Protein AF-A0A1V5UED2-F1 (afdb_monomer_lite)

Radius of gyration: 15.71 Å; chains: 1; bounding box: 35×18×48 Å

Secondary structure (DSSP, 8-state):
--TTEEEEEEEEEEEPPPTTS-HHHHHHHTTSB--SSSPHHHHHHHHHHHHBTTTBS-GGGEEEEEEEEEE-SS-EEEEEEEEEE-

Sequence (86 aa):
MPTGLKIALSVVFRLCPASSLSKKKKNALYGSEHNKKPDLDNLLKMIIDRMSGVFYKDDNVIYEIHARKEYAEVPGIEITLEYKKE

pLDDT: mean 87.67, std 9.16, range [48.03, 96.0]

Foldseek 3Di:
DDDAKAKAKEKEWAAADDPPDDPVVRVVQAPHFDPDDDDFVVVVVVVLVVCDVPVHPDSVNYPHYHTGYGYHPDGDMDMDIDIDHD

Structure (mmCIF, N/CA/C/O backbone):
data_AF-A0A1V5UED2-F1
#
_entry.id   AF-A0A1V5UED2-F1
#
loop_
_atom_site.group_PDB
_atom_site.id
_atom_site.type_symbol
_atom_site.label_atom_id
_atom_site.label_alt_id
_atom_site.label_comp_id
_atom_site.label_asym_id
_atom_site.label_entity_id
_atom_site.label_seq_id
_atom_site.pdbx_PDB_ins_code
_atom_site.Cartn_x
_atom_site.Cartn_y
_atom_site.Cartn_z
_atom_site.occupancy
_atom_site.B_iso_or_equiv
_atom_site.auth_seq_id
_atom_site.auth_comp_id
_atom_site.auth_asym_id
_atom_site.auth_atom_id
_atom_site.pdbx_PDB_model_num
ATOM 1 N N . MET A 1 1 ? -19.221 -4.535 16.210 1.00 52.62 1 MET A N 1
ATOM 2 C CA . MET A 1 1 ? -17.865 -4.235 15.703 1.00 52.62 1 MET A CA 1
ATOM 3 C C . MET A 1 1 ? -17.004 -3.960 16.923 1.00 52.62 1 MET A C 1
ATOM 5 O O . MET A 1 1 ? -17.438 -3.135 17.720 1.00 52.62 1 MET A O 1
ATOM 9 N N . PRO A 1 2 ? -15.902 -4.689 17.151 1.00 48.03 2 PRO A N 1
ATOM 10 C CA . PRO A 1 2 ? -15.076 -4.487 18.338 1.00 48.03 2 PRO A CA 1
ATOM 11 C C . PRO A 1 2 ? -14.500 -3.065 18.339 1.00 48.03 2 PRO A C 1
ATOM 13 O O . PRO A 1 2 ? -13.761 -2.682 17.438 1.00 48.03 2 PRO A O 1
ATOM 16 N N . THR A 1 3 ? -14.891 -2.274 19.333 1.00 55.47 3 THR A N 1
ATOM 17 C CA . THR A 1 3 ? -14.293 -0.980 19.674 1.00 55.47 3 THR A CA 1
ATOM 18 C C . THR A 1 3 ? -12.910 -1.217 20.287 1.00 55.47 3 THR A C 1
ATOM 20 O O . THR A 1 3 ? -12.785 -2.073 21.159 1.00 55.47 3 THR A O 1
ATOM 23 N N . GLY A 1 4 ? -11.884 -0.492 19.820 1.00 64.50 4 GLY A N 1
ATOM 24 C CA . GLY A 1 4 ? -10.495 -0.614 20.304 1.00 64.50 4 GLY A CA 1
ATOM 25 C C . GLY A 1 4 ? -9.531 -1.393 19.396 1.00 64.50 4 GLY A C 1
ATOM 26 O O . GLY A 1 4 ? -8.460 -1.792 19.838 1.00 64.50 4 GLY A O 1
ATOM 27 N N . LEU A 1 5 ? -9.893 -1.639 18.134 1.00 77.50 5 LEU A N 1
ATOM 28 C CA . LEU A 1 5 ? -8.999 -2.279 17.167 1.00 77.50 5 LEU A CA 1
ATOM 29 C C . LEU A 1 5 ? -8.057 -1.230 16.562 1.00 77.50 5 LEU A C 1
ATOM 31 O O . LEU A 1 5 ? -8.530 -0.247 15.997 1.00 77.50 5 LEU A O 1
ATOM 35 N N . LYS A 1 6 ? -6.744 -1.444 16.655 1.00 87.88 6 LYS A N 1
ATOM 36 C CA . LYS A 1 6 ? -5.734 -0.633 15.962 1.00 87.88 6 LYS A CA 1
ATOM 37 C C . LYS A 1 6 ? -5.270 -1.380 14.721 1.00 87.88 6 LYS A C 1
ATOM 39 O O . LYS A 1 6 ? -4.906 -2.550 14.816 1.00 87.88 6 LYS A O 1
ATOM 44 N N . ILE A 1 7 ? -5.282 -0.720 13.569 1.00 90.81 7 ILE A N 1
ATOM 45 C CA . ILE A 1 7 ? -4.869 -1.312 12.295 1.00 90.81 7 ILE A CA 1
ATOM 46 C C . ILE A 1 7 ? -3.565 -0.669 11.830 1.00 90.81 7 ILE A C 1
ATOM 48 O O . ILE A 1 7 ? -3.487 0.554 11.708 1.00 90.81 7 ILE A O 1
ATOM 52 N N . ALA A 1 8 ? -2.560 -1.497 11.551 1.00 93.25 8 ALA A N 1
ATOM 53 C CA . ALA A 1 8 ? -1.429 -1.102 10.722 1.00 93.25 8 ALA A CA 1
ATOM 54 C C . ALA A 1 8 ? -1.695 -1.554 9.283 1.00 93.25 8 ALA A C 1
ATOM 56 O O . ALA A 1 8 ? -2.016 -2.718 9.031 1.00 93.25 8 ALA A O 1
ATOM 57 N N . LEU A 1 9 ? -1.611 -0.611 8.351 1.00 93.62 9 LEU A N 1
ATOM 58 C CA . LEU A 1 9 ? -1.875 -0.825 6.936 1.00 93.62 9 LEU A CA 1
ATOM 59 C C . LEU A 1 9 ? -0.554 -0.821 6.168 1.00 93.62 9 LEU A C 1
ATOM 61 O O . LEU A 1 9 ? 0.146 0.186 6.148 1.00 93.62 9 LEU A O 1
ATOM 65 N N . SER A 1 10 ? -0.251 -1.910 5.469 1.00 95.94 10 SER A N 1
ATOM 66 C CA . SER A 1 10 ? 0.865 -1.968 4.525 1.00 95.94 10 SER A CA 1
ATOM 67 C C . SER A 1 10 ? 0.347 -2.147 3.103 1.00 95.94 10 SER A C 1
ATOM 69 O O . SER A 1 10 ? -0.439 -3.055 2.840 1.00 95.94 10 SER A O 1
ATOM 71 N N . VAL A 1 11 ? 0.780 -1.289 2.177 1.00 96.00 11 VAL A N 1
ATOM 72 C CA . VAL A 1 11 ? 0.362 -1.316 0.770 1.00 96.00 11 VAL A CA 1
ATOM 73 C C . VAL A 1 11 ? 1.574 -1.295 -0.152 1.00 96.00 11 VAL A C 1
ATOM 75 O O . VAL A 1 11 ? 2.403 -0.382 -0.102 1.00 96.00 11 VAL A O 1
ATOM 78 N N . VAL A 1 12 ? 1.650 -2.279 -1.047 1.00 95.88 12 VAL A N 1
ATOM 79 C CA . VAL A 1 12 ? 2.667 -2.344 -2.100 1.00 95.88 12 VAL A CA 1
ATOM 80 C C . VAL A 1 12 ? 1.986 -2.291 -3.460 1.00 95.88 12 VAL A C 1
ATOM 82 O O . VAL A 1 12 ? 1.267 -3.208 -3.859 1.00 95.88 12 VAL A O 1
ATOM 85 N N . PHE A 1 13 ? 2.230 -1.209 -4.196 1.00 95.25 13 PHE A N 1
ATOM 86 C CA . PHE A 1 13 ? 1.769 -1.054 -5.572 1.00 95.25 13 PHE A CA 1
ATOM 87 C C . PHE A 1 13 ? 2.825 -1.597 -6.534 1.00 95.25 13 PHE A C 1
ATOM 89 O O . PHE A 1 13 ? 3.911 -1.031 -6.667 1.00 95.25 13 PHE A O 1
ATOM 96 N N . ARG A 1 14 ? 2.492 -2.676 -7.238 1.00 94.81 14 ARG A N 1
ATOM 97 C CA . ARG A 1 14 ? 3.331 -3.307 -8.257 1.00 94.81 14 ARG A CA 1
ATOM 98 C C . ARG A 1 14 ? 2.929 -2.788 -9.632 1.00 94.81 14 ARG A C 1
ATOM 100 O O . ARG A 1 14 ? 1.826 -3.051 -10.109 1.00 94.81 14 ARG A O 1
ATOM 107 N N . LEU A 1 15 ? 3.816 -2.021 -10.261 1.00 92.25 15 LEU A N 1
ATOM 108 C CA . LEU A 1 15 ? 3.557 -1.333 -11.527 1.00 92.25 15 LEU A CA 1
ATOM 109 C C . LEU A 1 15 ? 4.478 -1.856 -12.628 1.00 92.25 15 LEU A C 1
ATOM 111 O O . LEU A 1 15 ? 5.681 -2.015 -12.433 1.00 92.25 15 LEU A O 1
ATOM 115 N N . CYS A 1 16 ? 3.937 -2.091 -13.822 1.00 90.69 16 CYS A N 1
ATOM 116 C CA . CYS A 1 16 ? 4.766 -2.537 -14.935 1.00 90.69 16 CYS A CA 1
ATOM 117 C C . CYS A 1 16 ? 5.602 -1.381 -15.507 1.00 90.69 16 CYS A C 1
ATOM 119 O O . CYS A 1 16 ? 5.073 -0.291 -15.752 1.00 90.69 16 CYS A O 1
ATOM 121 N N . PRO A 1 17 ? 6.894 -1.606 -15.806 1.00 88.06 17 PRO A N 1
ATOM 122 C CA . PRO A 1 17 ? 7.685 -0.650 -16.562 1.00 88.06 17 PRO A CA 1
ATOM 123 C C . PRO A 1 17 ? 7.105 -0.468 -17.971 1.00 88.06 17 PRO A C 1
ATOM 125 O O . PRO A 1 17 ? 6.525 -1.389 -18.552 1.00 88.06 17 PRO A O 1
ATOM 128 N N . ALA A 1 18 ? 7.293 0.727 -18.538 1.00 87.06 18 ALA A N 1
ATOM 129 C CA . ALA A 1 18 ? 6.725 1.098 -19.834 1.00 87.06 18 ALA A CA 1
ATOM 130 C C . ALA A 1 18 ? 7.014 0.046 -20.918 1.00 87.06 18 ALA A C 1
ATOM 132 O O . ALA A 1 18 ? 8.141 -0.444 -21.053 1.00 87.06 18 ALA A O 1
ATOM 133 N N . SER A 1 19 ? 5.997 -0.276 -21.720 1.00 82.94 19 SER A N 1
ATOM 134 C CA . SER A 1 19 ? 6.074 -1.313 -22.755 1.00 82.94 19 SER A CA 1
ATOM 135 C C . SER A 1 19 ? 7.183 -1.049 -23.778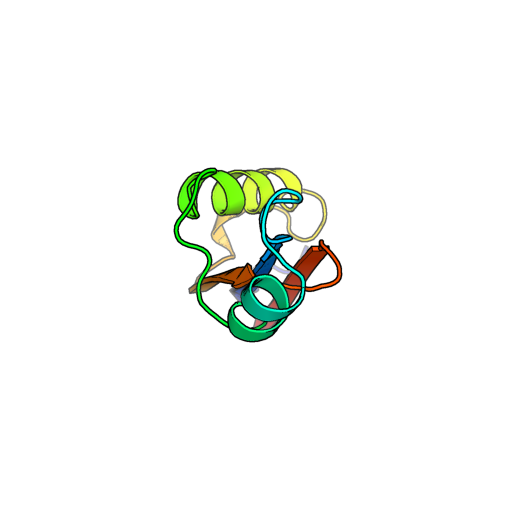 1.00 82.94 19 SER A C 1
ATOM 137 O O . SER A 1 19 ? 7.807 -2.008 -24.230 1.00 82.94 19 SER A O 1
ATOM 139 N N . SER A 1 20 ? 7.489 0.225 -24.039 1.00 86.06 20 SER A N 1
ATOM 140 C CA . SER A 1 20 ? 8.541 0.717 -24.938 1.00 86.06 20 SER A CA 1
ATOM 141 C C . SER A 1 20 ? 9.979 0.477 -24.460 1.00 86.06 20 SER A C 1
ATOM 143 O O . SER A 1 20 ? 10.917 0.625 -25.243 1.00 86.06 20 SER A O 1
ATOM 145 N N . LEU A 1 21 ? 10.196 0.102 -23.195 1.00 85.12 21 LEU A N 1
ATOM 146 C CA . LEU A 1 21 ? 11.531 -0.234 -22.702 1.00 85.12 21 LEU A CA 1
ATOM 147 C C . LEU A 1 21 ? 11.971 -1.617 -23.198 1.00 85.12 21 LEU A C 1
ATOM 149 O O . LEU A 1 21 ? 11.190 -2.571 -23.231 1.00 85.12 21 LEU A O 1
ATOM 153 N N . SER A 1 22 ? 13.257 -1.746 -23.531 1.00 89.12 22 SER A N 1
ATOM 154 C CA . SER A 1 22 ? 13.837 -3.036 -23.907 1.00 89.12 22 SER A CA 1
ATOM 155 C C . SER A 1 22 ? 13.795 -4.025 -22.739 1.00 89.12 22 SER A C 1
ATOM 157 O O . SER A 1 22 ? 13.843 -3.633 -21.571 1.00 89.12 22 SER A O 1
ATOM 159 N N . LYS A 1 23 ? 13.762 -5.327 -23.044 1.00 86.81 23 LYS A N 1
ATOM 160 C CA . LYS A 1 23 ? 13.689 -6.399 -22.035 1.00 86.81 23 LYS A CA 1
ATOM 161 C C . LYS A 1 23 ? 14.809 -6.299 -20.988 1.00 86.81 23 LYS A C 1
ATOM 163 O O . LYS A 1 23 ? 14.557 -6.429 -19.799 1.00 86.81 23 LYS A O 1
ATOM 168 N N . LYS A 1 24 ? 16.024 -5.937 -21.420 1.00 88.81 24 LYS A N 1
ATOM 169 C CA . LYS A 1 24 ? 17.177 -5.707 -20.533 1.00 88.81 24 LYS A CA 1
ATOM 170 C C . LYS A 1 24 ? 16.947 -4.553 -19.549 1.00 88.81 24 LYS A C 1
ATOM 172 O O . LYS A 1 24 ? 17.303 -4.674 -18.385 1.00 88.81 24 LYS A O 1
ATOM 177 N N . LYS A 1 25 ? 16.335 -3.451 -20.002 1.00 87.44 25 LYS A N 1
ATOM 178 C CA . LYS A 1 25 ? 16.002 -2.309 -19.136 1.00 87.44 25 LYS A CA 1
ATOM 179 C C . LYS A 1 25 ? 14.866 -2.643 -18.172 1.00 87.44 25 LYS A C 1
ATOM 181 O O . LYS A 1 25 ? 14.941 -2.2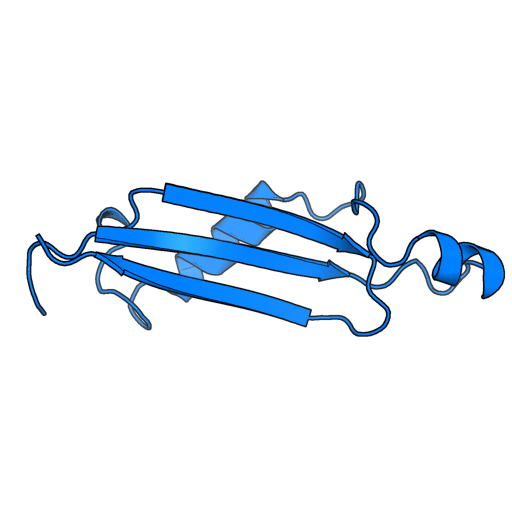45 -17.022 1.00 87.44 25 LYS A O 1
ATOM 186 N N . LYS A 1 26 ? 13.849 -3.390 -18.614 1.00 87.75 26 LYS A N 1
ATOM 187 C CA . LYS A 1 26 ? 12.748 -3.842 -17.744 1.00 87.75 26 LYS A CA 1
ATOM 188 C C . LYS A 1 26 ? 13.260 -4.727 -16.608 1.00 87.75 26 LYS A C 1
ATOM 190 O O . LYS A 1 26 ? 12.967 -4.441 -15.456 1.00 87.75 26 LYS A O 1
ATOM 195 N N . ASN A 1 27 ? 14.111 -5.702 -16.928 1.00 88.38 27 ASN A N 1
ATOM 196 C CA . ASN A 1 27 ? 14.701 -6.593 -15.928 1.00 88.38 27 ASN A CA 1
ATOM 197 C C . ASN A 1 27 ? 15.547 -5.854 -14.886 1.00 88.38 27 ASN A C 1
ATOM 199 O O . ASN A 1 27 ? 15.570 -6.261 -13.735 1.00 88.38 27 ASN A O 1
ATOM 203 N N . ALA A 1 28 ? 16.220 -4.769 -15.278 1.00 91.00 28 ALA A N 1
ATOM 204 C C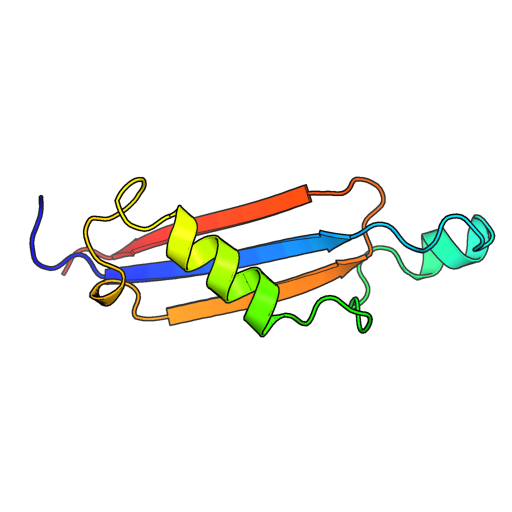A . ALA A 1 28 ? 16.995 -3.943 -14.353 1.00 91.00 28 ALA A CA 1
ATOM 205 C C . ALA A 1 28 ? 16.126 -3.051 -13.448 1.00 91.00 28 ALA A C 1
ATOM 207 O O . ALA A 1 28 ? 16.626 -2.538 -12.454 1.00 91.00 28 ALA A O 1
ATOM 208 N N . LEU A 1 29 ? 14.857 -2.831 -13.808 1.00 89.88 29 LEU A N 1
ATOM 209 C CA . LEU A 1 29 ? 13.919 -2.026 -13.025 1.00 89.88 29 LEU A CA 1
ATOM 210 C C . LEU A 1 29 ? 13.116 -2.868 -12.037 1.00 89.88 29 LEU A C 1
ATOM 212 O O . LEU A 1 29 ? 12.662 -2.331 -11.039 1.00 89.88 29 LEU A O 1
ATOM 216 N N . TYR A 1 30 ? 12.894 -4.158 -12.292 1.00 91.62 30 TYR A N 1
ATOM 217 C CA . TYR A 1 30 ? 12.090 -4.981 -11.387 1.00 91.62 30 TYR A CA 1
ATOM 218 C C . TYR A 1 30 ? 12.658 -4.976 -9.960 1.00 91.62 30 TYR A C 1
ATOM 220 O O . TYR A 1 30 ? 13.849 -5.193 -9.757 1.00 91.62 30 TYR A O 1
ATOM 228 N N . GLY A 1 31 ? 11.792 -4.705 -8.982 1.00 86.81 31 GLY A N 1
ATOM 229 C CA . GLY A 1 31 ? 12.157 -4.535 -7.575 1.00 86.81 31 GLY A CA 1
ATOM 230 C C . GLY A 1 31 ? 12.686 -3.144 -7.204 1.00 86.81 31 GLY A C 1
ATOM 231 O O . GLY A 1 31 ? 12.906 -2.891 -6.024 1.00 86.81 31 GLY A O 1
ATOM 232 N N . SER A 1 32 ? 12.874 -2.232 -8.166 1.00 91.19 32 SER A N 1
ATOM 233 C CA . SER A 1 32 ? 13.272 -0.845 -7.891 1.00 91.19 32 SER A CA 1
ATOM 234 C C . SER A 1 32 ? 12.064 0.065 -7.653 1.00 91.19 32 SER A C 1
ATOM 236 O O . SER A 1 32 ? 10.935 -0.246 -8.049 1.00 91.19 32 SER A O 1
ATOM 238 N N . GLU A 1 33 ? 12.298 1.239 -7.061 1.00 92.00 33 GLU A N 1
ATOM 239 C CA . GLU A 1 33 ? 11.230 2.198 -6.769 1.00 92.00 33 GLU A CA 1
ATOM 240 C C . GLU A 1 33 ? 10.589 2.738 -8.055 1.00 92.00 33 GLU A C 1
ATOM 242 O O . GLU A 1 33 ? 11.267 3.149 -9.004 1.00 92.00 33 GLU A O 1
ATOM 247 N N . HIS A 1 34 ? 9.256 2.784 -8.084 1.00 91.19 34 HIS A N 1
ATOM 248 C CA . HIS A 1 34 ? 8.520 3.391 -9.185 1.00 91.19 34 HIS A CA 1
ATOM 249 C C . HIS A 1 34 ? 8.298 4.883 -8.918 1.00 91.19 34 HIS A C 1
ATOM 251 O O . HIS A 1 34 ? 7.415 5.270 -8.162 1.00 91.19 34 HIS A O 1
ATOM 257 N N . ASN A 1 35 ? 9.024 5.759 -9.604 1.00 87.50 35 ASN A N 1
ATOM 258 C CA . ASN A 1 35 ? 8.947 7.211 -9.396 1.00 87.50 35 ASN A CA 1
ATOM 259 C C . ASN A 1 35 ? 8.036 7.973 -10.384 1.00 87.50 35 ASN A C 1
ATOM 261 O O . ASN A 1 35 ? 8.069 9.200 -10.420 1.00 87.50 35 ASN A O 1
ATOM 265 N N . LYS A 1 36 ? 7.222 7.288 -11.198 1.00 87.06 36 LYS A N 1
ATOM 266 C CA . LYS A 1 36 ? 6.302 7.944 -12.152 1.00 87.06 36 LYS A CA 1
ATOM 267 C C . LYS A 1 36 ? 4.890 8.100 -11.586 1.00 87.06 36 LYS A C 1
ATOM 269 O O . LYS A 1 36 ? 4.552 7.468 -10.583 1.00 87.06 36 LYS A O 1
ATOM 274 N N . LYS A 1 37 ? 4.068 8.916 -12.257 1.00 82.50 37 LYS A N 1
ATOM 275 C CA . LYS A 1 37 ? 2.623 9.021 -12.000 1.00 82.50 37 LYS A CA 1
ATOM 276 C C . LYS A 1 37 ? 1.922 7.661 -12.172 1.00 82.50 37 LYS A C 1
ATOM 278 O O . LYS A 1 37 ? 2.387 6.863 -12.989 1.00 82.50 37 LYS A O 1
ATOM 283 N N . PRO A 1 38 ? 0.791 7.423 -11.486 1.00 84.00 38 PRO A N 1
ATOM 284 C CA . PRO A 1 38 ? 0.160 8.288 -10.478 1.00 84.00 38 PRO A CA 1
ATOM 285 C C . PRO A 1 38 ? 0.964 8.380 -9.168 1.00 84.00 38 PRO A C 1
ATOM 287 O O . PRO A 1 38 ? 1.806 7.528 -8.866 1.00 84.00 38 PRO A O 1
ATOM 290 N N . ASP A 1 39 ? 0.760 9.464 -8.424 1.00 89.69 39 ASP A N 1
ATOM 291 C CA . ASP A 1 39 ? 1.440 9.733 -7.152 1.00 89.69 39 ASP A CA 1
ATOM 292 C C . ASP A 1 39 ? 1.025 8.727 -6.063 1.00 89.69 39 ASP A C 1
ATOM 294 O O . ASP A 1 39 ? -0.062 8.147 -6.116 1.00 89.69 39 ASP A O 1
ATOM 298 N N . LEU A 1 40 ? 1.928 8.454 -5.114 1.00 91.94 40 LEU A N 1
ATOM 299 C CA . LEU A 1 40 ? 1.718 7.408 -4.104 1.00 91.94 40 LEU A CA 1
ATOM 300 C C . LEU A 1 40 ? 0.562 7.754 -3.157 1.00 91.94 40 LEU A C 1
ATOM 302 O O . LEU A 1 40 ? -0.210 6.872 -2.800 1.00 91.94 40 LEU A O 1
ATOM 306 N N . ASP A 1 41 ? 0.422 9.025 -2.790 1.00 91.88 41 ASP A N 1
ATOM 307 C CA . ASP A 1 41 ? -0.657 9.538 -1.943 1.00 91.88 41 ASP A CA 1
ATOM 308 C C . ASP A 1 41 ? -2.033 9.354 -2.599 1.00 91.88 41 ASP A C 1
ATOM 310 O O . ASP A 1 41 ? -2.963 8.887 -1.946 1.00 91.88 41 ASP A O 1
ATOM 314 N N . ASN A 1 42 ? -2.149 9.612 -3.906 1.00 93.00 42 ASN A N 1
ATOM 315 C CA . ASN A 1 42 ? -3.388 9.404 -4.655 1.00 93.00 42 ASN A CA 1
ATOM 316 C C . ASN A 1 42 ? -3.789 7.925 -4.695 1.00 93.00 42 ASN A C 1
ATOM 318 O O . ASN A 1 42 ? -4.956 7.582 -4.499 1.00 93.00 42 ASN A O 1
ATOM 322 N N . LEU A 1 43 ? -2.813 7.045 -4.928 1.00 92.44 43 LEU A N 1
ATOM 323 C CA . LEU A 1 43 ? -3.032 5.602 -4.897 1.00 92.44 43 LEU A CA 1
ATOM 324 C C . LEU A 1 43 ? -3.444 5.128 -3.499 1.00 92.44 43 LEU A C 1
ATOM 326 O O . LEU A 1 43 ? -4.405 4.374 -3.364 1.00 92.44 43 LEU A O 1
ATOM 330 N N . LEU A 1 44 ? -2.750 5.592 -2.460 1.00 94.00 44 LEU A N 1
ATOM 331 C CA . LEU A 1 44 ? -3.046 5.239 -1.077 1.00 94.00 44 LEU A CA 1
ATOM 332 C C . LEU A 1 44 ? -4.442 5.715 -0.660 1.00 94.00 44 LEU A C 1
ATOM 334 O O . LEU A 1 44 ? -5.205 4.933 -0.098 1.00 94.00 44 LEU A O 1
ATOM 338 N N . LYS A 1 45 ? -4.804 6.960 -0.983 1.00 91.44 45 LYS A N 1
ATOM 339 C CA . LYS A 1 45 ? -6.126 7.519 -0.687 1.00 91.44 45 LYS A CA 1
ATOM 340 C C . LYS A 1 45 ? -7.238 6.686 -1.321 1.00 91.44 45 LYS A C 1
ATOM 342 O O . LYS A 1 45 ? -8.188 6.323 -0.638 1.00 91.44 45 LYS A O 1
ATOM 347 N N . MET A 1 46 ? -7.071 6.299 -2.588 1.00 92.50 46 MET A N 1
ATOM 348 C CA . MET A 1 46 ? -8.019 5.416 -3.275 1.00 92.50 46 MET A CA 1
ATOM 349 C C . MET A 1 46 ? -8.201 4.083 -2.536 1.00 92.50 46 MET A C 1
ATOM 351 O O . MET A 1 46 ? -9.319 3.582 -2.443 1.00 92.50 46 MET A O 1
ATOM 355 N N . ILE A 1 47 ? -7.118 3.505 -2.011 1.00 92.50 47 ILE A N 1
ATOM 356 C CA . ILE A 1 47 ? -7.170 2.250 -1.258 1.00 92.50 47 ILE A CA 1
ATOM 357 C C . ILE A 1 47 ? -7.893 2.441 0.081 1.00 92.50 47 ILE A C 1
ATOM 359 O O . ILE A 1 47 ? -8.824 1.691 0.364 1.00 92.50 47 ILE A O 1
ATOM 363 N N . ILE A 1 48 ? -7.552 3.469 0.862 1.00 90.81 48 ILE A N 1
ATOM 364 C CA . ILE A 1 48 ? -8.204 3.763 2.154 1.00 90.81 48 ILE A CA 1
ATOM 365 C C . ILE A 1 48 ? -9.709 4.008 1.972 1.00 90.81 48 ILE A C 1
ATOM 367 O O . ILE A 1 48 ? -10.518 3.397 2.675 1.00 90.81 48 ILE A O 1
ATOM 371 N N . ASP A 1 49 ? -10.087 4.821 0.982 1.00 89.31 49 ASP A N 1
ATOM 372 C CA . ASP A 1 49 ? -11.486 5.145 0.676 1.00 89.31 49 ASP A CA 1
ATOM 373 C C . ASP A 1 49 ? -12.296 3.908 0.252 1.00 89.31 49 ASP A C 1
ATOM 375 O O . ASP A 1 49 ? -13.506 3.849 0.461 1.00 89.31 49 ASP A O 1
ATOM 379 N N . ARG A 1 50 ? -11.657 2.915 -0.385 1.00 89.88 50 ARG A N 1
ATOM 380 C CA . ARG A 1 50 ? -12.314 1.667 -0.814 1.00 89.88 50 ARG A CA 1
ATOM 381 C C . ARG A 1 50 ? -12.356 0.595 0.269 1.00 89.88 50 ARG A C 1
ATOM 383 O O . ARG A 1 50 ? -13.245 -0.250 0.230 1.00 89.88 50 ARG A O 1
ATOM 390 N N . MET A 1 51 ? -11.397 0.592 1.190 1.00 87.81 51 MET A N 1
ATOM 391 C CA . MET A 1 51 ? -11.346 -0.381 2.283 1.00 87.81 51 MET A CA 1
ATOM 392 C C . MET A 1 51 ? -12.289 -0.023 3.431 1.00 87.81 51 MET A C 1
ATOM 394 O O . MET A 1 51 ? -12.772 -0.926 4.122 1.00 87.81 51 MET A O 1
ATOM 398 N N . SER A 1 52 ? -12.566 1.271 3.616 1.00 86.81 52 SER A N 1
ATOM 399 C CA . SER A 1 52 ? -13.548 1.743 4.588 1.00 86.81 52 SER A CA 1
ATOM 400 C C . SER A 1 52 ? -14.936 1.168 4.286 1.00 86.81 52 SER A C 1
ATOM 402 O O . SER A 1 52 ? -15.393 1.153 3.145 1.00 86.81 52 SER A O 1
ATOM 404 N N . GLY A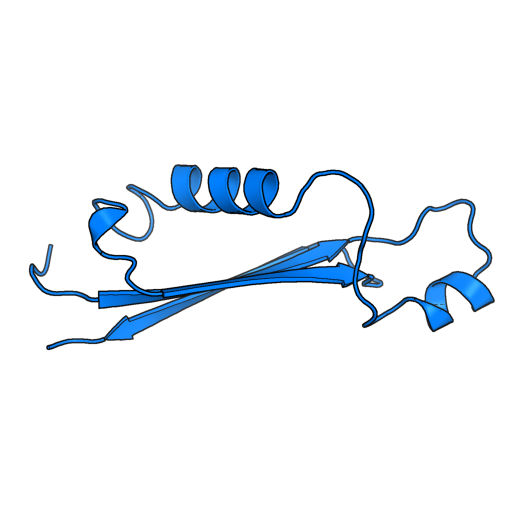 1 53 ? -15.586 0.616 5.306 1.00 80.25 53 GLY A N 1
ATOM 405 C CA . GLY A 1 53 ? -16.849 -0.115 5.207 1.00 80.25 53 GLY A CA 1
ATOM 406 C C . GLY A 1 53 ? -16.728 -1.578 4.756 1.00 80.25 53 GLY A C 1
ATOM 407 O O . GLY A 1 53 ? -17.673 -2.337 4.963 1.00 80.25 53 GLY A O 1
ATOM 408 N N . VAL A 1 54 ? -15.588 -1.998 4.188 1.00 84.88 54 VAL A N 1
ATOM 409 C CA . VAL A 1 54 ? -15.345 -3.389 3.753 1.00 84.88 54 VAL A CA 1
ATOM 410 C C . VAL A 1 54 ? -14.526 -4.157 4.789 1.00 84.88 54 VAL A C 1
ATOM 412 O O . VAL A 1 54 ? -14.956 -5.207 5.260 1.00 84.88 54 VAL A O 1
ATOM 415 N N . PHE A 1 55 ? -13.354 -3.633 5.162 1.00 83.00 55 PHE A N 1
ATOM 416 C CA . PHE A 1 55 ? -12.419 -4.297 6.084 1.00 83.00 55 PHE A CA 1
ATOM 417 C C . PHE A 1 55 ? -12.471 -3.743 7.511 1.00 83.00 55 PHE A C 1
ATOM 419 O O . PHE A 1 55 ? -12.091 -4.424 8.465 1.00 83.00 55 PHE A O 1
ATOM 426 N N . TYR A 1 56 ? -12.931 -2.504 7.659 1.00 82.19 56 TYR A N 1
ATOM 427 C CA . TYR A 1 56 ? -13.118 -1.799 8.923 1.00 82.19 56 TYR A CA 1
ATOM 428 C C . TYR A 1 56 ? -14.261 -0.793 8.774 1.00 82.19 56 TYR A C 1
ATOM 430 O O . TYR A 1 56 ? -14.647 -0.454 7.660 1.00 82.19 56 TYR A O 1
ATOM 438 N N . LYS A 1 57 ? -14.842 -0.341 9.890 1.00 79.06 57 LYS A N 1
ATOM 439 C CA . LYS A 1 57 ? -16.031 0.524 9.857 1.00 79.06 57 LYS A CA 1
ATOM 440 C C . LYS A 1 57 ? -15.705 1.983 9.519 1.00 79.06 57 LYS A C 1
ATOM 442 O O . LYS A 1 57 ? -16.435 2.589 8.748 1.00 79.06 57 LYS A O 1
ATOM 447 N N . ASP A 1 58 ? -14.613 2.493 10.076 1.00 80.31 58 ASP A N 1
ATOM 448 C CA . ASP A 1 58 ? -14.153 3.876 9.949 1.00 80.31 58 ASP A CA 1
ATOM 449 C C . ASP A 1 58 ? -12.622 3.864 9.810 1.00 80.31 58 ASP A C 1
ATOM 451 O O . ASP A 1 58 ? -11.964 3.029 10.428 1.00 80.31 58 ASP A O 1
ATOM 455 N N . ASP A 1 59 ? -12.040 4.760 9.011 1.00 80.31 59 ASP A N 1
ATOM 456 C CA . ASP A 1 59 ? -10.586 4.865 8.780 1.00 80.31 59 ASP A CA 1
ATOM 457 C C . ASP A 1 59 ? -9.801 5.344 10.012 1.00 80.31 59 ASP A C 1
ATOM 459 O O . ASP A 1 59 ? -8.590 5.139 10.095 1.00 80.31 59 ASP A O 1
ATOM 463 N N . ASN A 1 60 ? -10.499 5.875 11.020 1.00 85.81 60 ASN A N 1
ATOM 464 C CA . ASN A 1 60 ? -9.938 6.310 12.302 1.00 85.81 60 ASN A CA 1
ATOM 465 C C . ASN A 1 60 ? -9.222 5.202 13.103 1.00 85.81 60 ASN A C 1
ATOM 467 O O . ASN A 1 60 ? -8.497 5.506 14.049 1.00 85.81 60 ASN A O 1
ATOM 471 N N . VAL A 1 61 ? -9.425 3.930 12.749 1.00 87.62 61 VAL A N 1
ATOM 472 C CA . VAL A 1 61 ? -8.749 2.784 13.376 1.00 87.62 61 VAL A CA 1
ATOM 473 C C . VAL A 1 61 ? -7.337 2.557 12.832 1.00 87.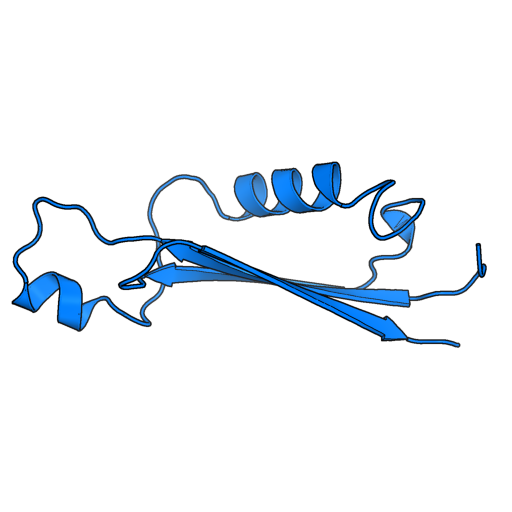62 61 VAL A C 1
ATOM 475 O O . VAL A 1 61 ? -6.558 1.825 13.447 1.00 87.62 61 VAL A O 1
ATOM 478 N N . ILE A 1 62 ? -7.002 3.141 11.676 1.00 89.94 62 ILE A N 1
ATOM 479 C CA . ILE A 1 62 ? -5.674 3.026 11.073 1.00 89.94 62 ILE A CA 1
ATOM 480 C C . ILE A 1 62 ? -4.731 3.974 11.811 1.00 89.94 62 ILE A C 1
ATOM 482 O O . ILE A 1 62 ? -4.855 5.191 11.713 1.00 89.94 62 ILE A O 1
ATOM 486 N N . TYR A 1 63 ? -3.773 3.414 12.547 1.00 91.75 63 TYR A N 1
ATOM 487 C CA . TYR A 1 63 ? -2.801 4.203 13.314 1.00 91.75 63 TYR A CA 1
ATOM 488 C C . TYR A 1 63 ? -1.444 4.326 12.605 1.00 91.75 63 TYR A C 1
ATOM 490 O O . TYR A 1 63 ? -0.643 5.194 12.944 1.00 91.75 63 TYR A O 1
ATOM 498 N N . GLU A 1 64 ? -1.172 3.445 11.642 1.00 93.19 64 GLU A N 1
ATOM 499 C CA . GLU A 1 64 ? 0.108 3.338 10.950 1.00 93.19 64 GLU A CA 1
ATOM 500 C C . GLU A 1 64 ? -0.117 2.926 9.496 1.00 93.19 64 GLU A C 1
ATOM 502 O O . GLU A 1 64 ? -0.929 2.042 9.212 1.00 93.19 64 GLU A O 1
ATOM 507 N N . ILE A 1 65 ? 0.611 3.571 8.580 1.00 94.06 65 ILE A N 1
ATOM 508 C CA . ILE A 1 65 ? 0.548 3.282 7.149 1.00 94.06 65 ILE A CA 1
ATOM 509 C C . ILE A 1 65 ? 1.958 3.181 6.576 1.00 94.06 65 ILE A C 1
ATOM 511 O O . ILE A 1 65 ? 2.723 4.143 6.619 1.00 94.06 65 ILE A O 1
ATOM 515 N N . HIS A 1 66 ? 2.257 2.045 5.955 1.00 95.56 66 HIS A N 1
ATOM 516 C CA . HIS A 1 66 ? 3.452 1.826 5.148 1.00 95.56 66 HIS A CA 1
ATOM 517 C C . HIS A 1 66 ? 3.039 1.648 3.693 1.00 95.56 66 HIS A C 1
ATOM 519 O O . HIS A 1 66 ? 2.420 0.653 3.334 1.00 95.56 66 HIS A O 1
ATOM 525 N N . ALA A 1 67 ? 3.368 2.609 2.834 1.00 95.62 67 ALA A N 1
ATOM 526 C CA . ALA A 1 67 ? 3.015 2.548 1.420 1.00 95.62 67 ALA A CA 1
ATOM 527 C C . ALA A 1 67 ? 4.260 2.682 0.548 1.00 95.62 67 ALA A C 1
ATOM 529 O O . ALA A 1 67 ? 5.090 3.564 0.767 1.00 95.62 67 ALA A O 1
ATOM 530 N N . ARG A 1 68 ? 4.379 1.834 -0.476 1.00 95.06 68 ARG A N 1
ATOM 531 C CA . ARG A 1 68 ? 5.410 1.976 -1.511 1.00 95.06 68 ARG A CA 1
ATOM 532 C C . ARG A 1 68 ? 4.906 1.535 -2.873 1.00 95.06 68 ARG A C 1
ATOM 534 O O . ARG A 1 68 ? 3.965 0.754 -2.984 1.00 95.06 68 ARG A O 1
ATOM 541 N N . LYS A 1 69 ? 5.567 2.022 -3.918 1.00 94.81 69 LYS A N 1
ATOM 542 C CA . LYS A 1 69 ? 5.343 1.584 -5.295 1.00 94.81 69 LYS A CA 1
ATOM 543 C C . LYS A 1 69 ? 6.651 1.125 -5.915 1.00 94.81 69 LYS A C 1
ATOM 545 O O . LYS A 1 69 ? 7.661 1.822 -5.832 1.00 94.81 69 LYS A O 1
ATOM 550 N N . GLU A 1 70 ? 6.618 -0.035 -6.545 1.00 94.69 70 GLU A N 1
ATOM 551 C CA . GLU A 1 70 ? 7.783 -0.698 -7.118 1.00 94.69 70 GLU A CA 1
ATOM 552 C C . GLU A 1 70 ? 7.480 -1.180 -8.534 1.00 94.69 70 GLU A C 1
ATOM 554 O O . GLU A 1 70 ? 6.325 -1.431 -8.900 1.00 94.69 70 GLU A O 1
ATOM 559 N N . TYR A 1 71 ? 8.523 -1.292 -9.351 1.00 94.00 71 TYR A N 1
ATOM 560 C CA . TYR A 1 71 ? 8.380 -1.925 -10.650 1.00 94.00 71 TYR A CA 1
ATOM 561 C C . TYR A 1 71 ? 8.301 -3.441 -10.490 1.00 94.00 71 TYR A C 1
ATOM 563 O O . TYR A 1 71 ? 9.135 -4.055 -9.828 1.00 94.00 71 TYR A O 1
ATOM 571 N N . ALA A 1 72 ? 7.339 -4.056 -11.167 1.00 92.25 72 ALA A N 1
ATOM 572 C CA . ALA A 1 72 ? 7.137 -5.496 -11.149 1.00 92.25 72 ALA A CA 1
ATOM 573 C C . ALA A 1 72 ? 6.835 -6.031 -12.548 1.00 92.25 72 ALA A C 1
ATOM 575 O O . ALA A 1 72 ? 6.359 -5.307 -13.429 1.00 92.25 72 ALA A O 1
ATOM 576 N N . GLU A 1 73 ? 7.120 -7.314 -12.755 1.00 90.75 73 GLU A N 1
ATOM 577 C CA . GLU A 1 73 ? 6.748 -7.999 -13.992 1.00 90.75 73 GLU A CA 1
ATOM 578 C C . GLU A 1 73 ? 5.226 -8.116 -14.109 1.00 90.75 73 GLU A C 1
ATOM 580 O O . GLU A 1 73 ? 4.657 -7.769 -15.143 1.00 90.75 73 GLU A O 1
ATOM 585 N N . VAL A 1 74 ? 4.577 -8.526 -13.018 1.00 90.69 74 VAL A N 1
ATOM 586 C CA . VAL A 1 74 ? 3.125 -8.664 -12.920 1.00 90.69 74 VAL A CA 1
ATOM 587 C C . VAL A 1 74 ? 2.561 -7.462 -12.155 1.00 90.69 74 VAL A C 1
ATOM 589 O O . VAL A 1 74 ? 3.010 -7.204 -11.033 1.00 90.69 74 VAL A O 1
ATOM 592 N N . PRO A 1 75 ? 1.598 -6.714 -12.728 1.00 92.62 75 PRO A N 1
ATOM 593 C CA . PRO A 1 75 ? 0.987 -5.591 -12.038 1.00 92.62 75 PRO A CA 1
ATOM 594 C C . PRO A 1 75 ? 0.057 -6.093 -10.931 1.00 92.62 75 PRO A C 1
ATOM 596 O O . PRO A 1 75 ? -0.589 -7.132 -11.071 1.00 92.62 75 PRO A O 1
ATOM 599 N N . GLY A 1 76 ? -0.049 -5.343 -9.840 1.00 93.25 76 GLY A N 1
ATOM 600 C CA . GLY A 1 76 ? -0.908 -5.728 -8.727 1.00 93.25 76 GLY A CA 1
ATOM 601 C C . GLY A 1 76 ? -0.852 -4.762 -7.558 1.00 93.25 76 GLY A C 1
ATOM 602 O O . GLY A 1 76 ? -0.039 -3.840 -7.522 1.00 93.25 76 GLY A O 1
ATOM 603 N N . ILE A 1 77 ? -1.736 -4.984 -6.595 1.00 94.56 77 ILE A N 1
ATOM 604 C CA . ILE A 1 77 ? -1.753 -4.253 -5.332 1.00 94.56 77 ILE A CA 1
ATOM 605 C C . ILE A 1 77 ? -1.774 -5.300 -4.233 1.00 94.56 77 ILE A C 1
ATOM 607 O O . ILE A 1 77 ? -2.673 -6.137 -4.189 1.00 94.56 77 ILE A O 1
ATOM 611 N N . GLU A 1 78 ? -0.763 -5.268 -3.380 1.00 94.44 78 GLU A N 1
ATOM 612 C CA . GLU A 1 78 ? -0.697 -6.095 -2.184 1.00 94.44 78 GLU A CA 1
ATOM 613 C C . GLU A 1 78 ? -1.092 -5.227 -0.995 1.00 94.44 78 GLU A C 1
ATOM 615 O O . GLU A 1 78 ? -0.549 -4.137 -0.812 1.00 94.44 78 GLU A O 1
ATOM 620 N N . ILE A 1 79 ? -2.083 -5.687 -0.236 1.00 93.94 79 ILE A N 1
ATOM 621 C CA . ILE A 1 79 ? -2.637 -4.976 0.912 1.00 93.94 79 ILE A CA 1
ATOM 622 C C . ILE A 1 79 ? -2.565 -5.924 2.098 1.00 93.94 79 ILE A C 1
ATOM 624 O O . ILE A 1 79 ? -3.152 -7.006 2.065 1.00 93.94 79 ILE A O 1
ATOM 628 N N . THR A 1 80 ? -1.883 -5.490 3.148 1.00 94.06 80 THR A N 1
ATOM 629 C CA . THR A 1 80 ? -1.770 -6.222 4.404 1.00 94.06 80 THR A CA 1
ATOM 630 C C . THR A 1 80 ? -2.355 -5.370 5.517 1.00 94.06 80 THR A C 1
ATOM 632 O O . THR A 1 80 ? -1.980 -4.210 5.691 1.00 94.06 80 THR A O 1
ATOM 635 N N . LEU A 1 81 ? -3.291 -5.958 6.257 1.00 91.31 81 LEU A N 1
ATOM 636 C CA . LEU A 1 81 ? -3.928 -5.355 7.419 1.00 91.31 81 LEU A CA 1
ATOM 637 C C . LEU A 1 81 ? -3.499 -6.139 8.654 1.00 91.31 81 LEU A C 1
ATOM 639 O O 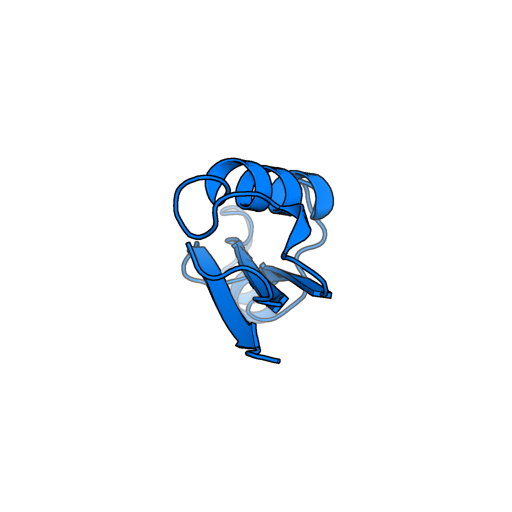. LEU A 1 81 ? -3.808 -7.325 8.779 1.00 91.31 81 LEU A O 1
ATOM 643 N N . GLU A 1 82 ? -2.804 -5.476 9.567 1.00 91.50 82 GLU A N 1
ATOM 644 C CA . GLU A 1 82 ? -2.401 -6.063 10.839 1.00 91.50 82 GLU A CA 1
ATOM 645 C C . GLU A 1 82 ? -3.270 -5.502 11.959 1.00 91.50 82 GLU A C 1
ATOM 647 O O . GLU A 1 82 ? -3.242 -4.309 12.268 1.00 91.50 82 GLU A O 1
ATOM 652 N N . TYR A 1 83 ? -4.056 -6.386 12.569 1.00 89.06 83 TYR A N 1
ATOM 653 C CA . TYR A 1 83 ? -4.966 -6.043 13.650 1.00 89.06 83 TYR A CA 1
ATOM 654 C C . TYR A 1 83 ? -4.261 -6.192 14.994 1.00 89.06 83 TYR A C 1
ATOM 656 O O . TYR A 1 83 ? -3.936 -7.301 15.421 1.00 89.06 83 TYR A O 1
ATOM 664 N N . LYS A 1 84 ? -4.073 -5.077 15.694 1.00 85.12 84 LYS A N 1
ATOM 665 C CA . LYS A 1 84 ? -3.641 -5.060 17.088 1.00 85.12 84 LYS A CA 1
ATOM 666 C C . LYS A 1 84 ? -4.865 -4.910 17.978 1.00 85.12 84 LYS A C 1
ATOM 668 O O . LYS A 1 84 ? -5.647 -3.967 17.842 1.00 85.12 84 LYS A O 1
ATOM 673 N N . LYS A 1 85 ? -5.029 -5.884 18.866 1.00 71.75 85 LYS A N 1
ATOM 674 C CA . LYS A 1 85 ? -6.006 -5.840 19.947 1.00 71.75 85 LYS A CA 1
ATOM 675 C C . LYS A 1 85 ? -5.305 -5.241 21.158 1.00 71.75 85 LYS A C 1
ATOM 677 O O . LYS A 1 85 ? -4.210 -5.693 21.491 1.00 71.75 85 LYS A O 1
ATOM 682 N N . GLU A 1 86 ? -5.903 -4.207 21.730 1.00 61.47 86 GLU A N 1
ATOM 683 C CA . GLU A 1 86 ? -5.500 -3.690 23.040 1.00 61.47 86 GLU A CA 1
ATOM 684 C C . GLU A 1 86 ? -5.986 -4.619 24.159 1.00 61.47 86 GLU A C 1
ATOM 686 O O . GLU A 1 86 ? -7.083 -5.215 23.997 1.00 61.47 86 GLU A O 1
#